Protein AF-A0AA90ZK40-F1 (afdb_monomer_lite)

Organism: NCBI:txid165179

Radius of gyration: 21.11 Å; chains: 1; bounding box: 48×34×66 Å

Structure (mmCIF, N/CA/C/O backbone):
data_AF-A0AA90ZK40-F1
#
_entry.id   AF-A0AA90ZK40-F1
#
loop_
_atom_site.group_PDB
_atom_site.id
_atom_site.type_symbol
_atom_site.label_atom_id
_atom_site.label_alt_id
_atom_site.label_comp_id
_atom_site.label_asym_id
_atom_site.label_entity_id
_atom_site.label_seq_id
_atom_site.pdbx_PDB_ins_code
_atom_site.Cartn_x
_atom_site.Cartn_y
_atom_site.Cartn_z
_atom_site.occupancy
_atom_site.B_iso_or_equiv
_atom_site.auth_seq_id
_atom_site.auth_comp_id
_atom_site.auth_asym_id
_atom_site.auth_atom_id
_atom_site.pdbx_PDB_model_num
ATOM 1 N N . MET A 1 1 ? 10.180 19.917 40.981 1.00 53.25 1 MET A N 1
ATOM 2 C CA . MET A 1 1 ? 10.040 19.907 39.500 1.00 53.25 1 MET A CA 1
ATOM 3 C C . MET A 1 1 ? 9.690 18.549 38.872 1.00 53.25 1 MET A C 1
ATOM 5 O O . MET A 1 1 ? 9.109 18.551 37.795 1.00 53.25 1 MET A O 1
ATOM 9 N N . LEU A 1 2 ? 9.983 17.391 39.487 1.00 58.59 2 LEU A N 1
ATOM 10 C CA . LEU A 1 2 ? 9.781 16.073 38.849 1.00 58.59 2 LEU A CA 1
ATOM 11 C C . LEU A 1 2 ? 8.300 15.638 38.680 1.00 58.59 2 LEU A C 1
ATOM 13 O O . LEU A 1 2 ? 7.998 14.865 37.777 1.00 58.59 2 LEU A O 1
ATOM 17 N N . ARG A 1 3 ? 7.360 16.138 39.505 1.00 61.75 3 ARG A N 1
ATOM 18 C CA . ARG A 1 3 ? 5.922 15.771 39.454 1.00 61.75 3 ARG A CA 1
ATOM 19 C C . ARG A 1 3 ? 5.153 16.365 38.263 1.00 61.75 3 ARG A C 1
ATOM 21 O O . ARG A 1 3 ? 4.364 15.651 37.658 1.00 61.75 3 ARG A O 1
ATOM 28 N N . MET A 1 4 ? 5.408 17.623 37.889 1.00 74.00 4 MET A N 1
ATOM 29 C CA . MET A 1 4 ? 4.723 18.264 36.750 1.00 74.00 4 MET A CA 1
ATOM 30 C C . MET A 1 4 ? 5.081 17.591 35.420 1.00 74.00 4 MET A C 1
ATOM 32 O O . MET A 1 4 ? 4.204 17.371 34.596 1.00 74.00 4 MET A O 1
ATOM 36 N N . LYS A 1 5 ? 6.343 17.168 35.242 1.00 69.00 5 LYS A N 1
ATOM 37 C CA . LYS A 1 5 ? 6.781 16.452 34.033 1.00 69.00 5 LYS A CA 1
ATOM 38 C C . LYS A 1 5 ? 6.060 15.111 33.849 1.00 69.00 5 LYS A C 1
ATOM 40 O O . LYS A 1 5 ? 5.693 14.779 32.732 1.00 69.00 5 LYS A O 1
ATOM 45 N N . LYS A 1 6 ? 5.810 14.370 34.937 1.00 72.62 6 LYS A N 1
ATOM 46 C CA . LYS A 1 6 ? 5.072 13.092 34.898 1.00 72.62 6 LYS A CA 1
ATOM 47 C C . LYS A 1 6 ? 3.591 13.281 34.562 1.00 72.62 6 LYS A C 1
ATOM 49 O O . LYS A 1 6 ? 3.044 12.478 33.820 1.00 72.62 6 LYS A O 1
ATOM 54 N N . LEU A 1 7 ? 2.965 14.346 35.068 1.00 80.50 7 LEU A N 1
ATOM 55 C CA . LEU A 1 7 ? 1.568 14.677 34.757 1.00 80.50 7 LEU A CA 1
ATOM 56 C C . LEU A 1 7 ? 1.389 15.115 33.302 1.00 80.50 7 LEU A C 1
ATOM 58 O O . LEU A 1 7 ? 0.456 14.667 32.649 1.00 80.50 7 LEU A O 1
ATOM 62 N N . VAL A 1 8 ? 2.309 15.929 32.780 1.00 84.38 8 VAL A N 1
ATOM 63 C CA . VAL A 1 8 ? 2.310 16.315 31.360 1.00 84.38 8 VAL A CA 1
ATOM 64 C C . VAL A 1 8 ? 2.501 15.087 30.469 1.00 84.38 8 VAL A C 1
ATOM 66 O O . VAL A 1 8 ? 1.795 14.940 29.479 1.00 84.38 8 VAL A O 1
ATOM 69 N N . LEU A 1 9 ? 3.398 14.171 30.848 1.00 82.88 9 LEU A N 1
ATOM 70 C CA . LEU A 1 9 ? 3.614 12.930 30.104 1.00 82.88 9 LEU A CA 1
ATOM 71 C C . LEU A 1 9 ? 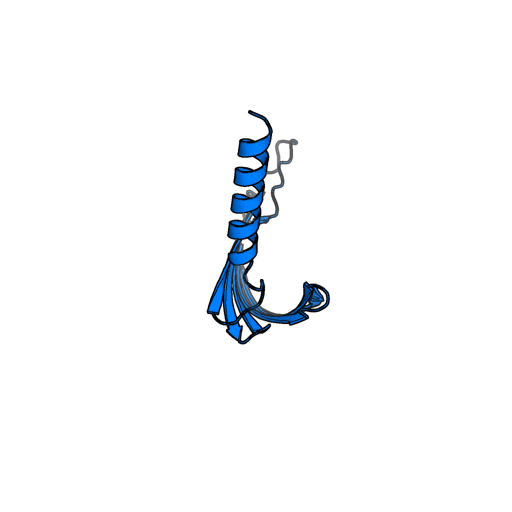2.382 12.011 30.139 1.00 82.88 9 LEU A C 1
ATOM 73 O O . LEU A 1 9 ? 2.026 11.433 29.119 1.00 82.88 9 LEU A O 1
ATOM 77 N N . ALA A 1 10 ? 1.703 11.911 31.285 1.00 83.88 10 ALA A N 1
ATOM 78 C CA . ALA A 1 10 ? 0.473 11.132 31.425 1.00 83.88 10 ALA A CA 1
ATOM 79 C C . ALA A 1 10 ? -0.693 11.733 30.621 1.00 83.88 10 ALA A C 1
ATOM 81 O O . ALA A 1 10 ? -1.426 10.997 29.968 1.00 83.88 10 ALA A O 1
ATOM 82 N N . ALA A 1 11 ? -0.836 13.061 30.618 1.00 82.38 11 ALA A N 1
ATOM 83 C CA . ALA A 1 11 ? -1.836 13.753 29.809 1.00 82.38 11 ALA A CA 1
ATOM 84 C C . ALA A 1 11 ? -1.560 13.590 28.306 1.00 82.38 11 ALA A C 1
ATOM 86 O O . ALA A 1 11 ? -2.479 13.319 27.541 1.00 82.38 11 ALA A O 1
ATOM 87 N N . ALA A 1 12 ? -0.294 13.681 27.888 1.00 80.94 12 ALA A N 1
ATOM 88 C CA . ALA A 1 12 ? 0.104 13.422 26.508 1.00 80.94 12 ALA A CA 1
ATOM 89 C C . ALA A 1 12 ? -0.179 11.968 26.096 1.00 80.94 12 ALA A C 1
ATOM 91 O O . ALA A 1 12 ? -0.737 11.741 25.028 1.00 80.94 12 ALA A O 1
ATOM 92 N N . ALA A 1 13 ? 0.131 10.989 26.953 1.00 79.88 13 ALA A N 1
ATOM 93 C CA . ALA A 1 13 ? -0.174 9.582 26.696 1.00 79.88 13 ALA A CA 1
ATOM 94 C C . ALA A 1 13 ? -1.687 9.330 26.553 1.00 79.88 13 ALA A C 1
ATOM 96 O O . ALA A 1 13 ? -2.100 8.607 25.650 1.00 79.88 13 ALA A O 1
ATOM 97 N N . LEU A 1 14 ? -2.513 9.976 27.384 1.00 75.88 14 LEU A N 1
ATOM 98 C CA . LEU A 1 14 ? -3.976 9.910 27.295 1.00 75.88 14 LEU A CA 1
ATOM 99 C C . LEU A 1 14 ? -4.507 10.501 25.983 1.00 75.88 14 LEU A C 1
ATOM 101 O O . LEU A 1 14 ? -5.342 9.887 25.322 1.00 75.88 14 LEU A O 1
ATOM 105 N N . LEU A 1 15 ? -3.990 11.658 25.568 1.00 74.50 15 LEU A N 1
ATOM 106 C CA . LEU A 1 15 ? -4.367 12.287 24.298 1.00 74.50 15 LEU A CA 1
ATOM 107 C C . LEU A 1 15 ? -3.976 11.424 23.091 1.00 74.50 15 LEU A C 1
ATOM 109 O O . LEU A 1 15 ? -4.747 11.321 22.142 1.00 74.50 15 LEU A O 1
ATOM 113 N N . VAL A 1 16 ? -2.821 10.753 23.149 1.00 73.94 16 VAL A N 1
ATOM 114 C CA . VAL A 1 16 ? -2.393 9.801 22.112 1.00 73.94 16 VAL A CA 1
ATOM 115 C C . VAL A 1 16 ? -3.286 8.557 22.102 1.00 73.94 16 VAL A C 1
ATOM 117 O O . VAL A 1 16 ? -3.677 8.115 21.027 1.00 73.94 16 VAL A O 1
ATOM 120 N N . SER A 1 17 ? -3.678 8.025 23.266 1.00 64.62 17 SER A N 1
ATOM 121 C CA . SER A 1 17 ? -4.575 6.860 23.332 1.00 64.62 17 SER A CA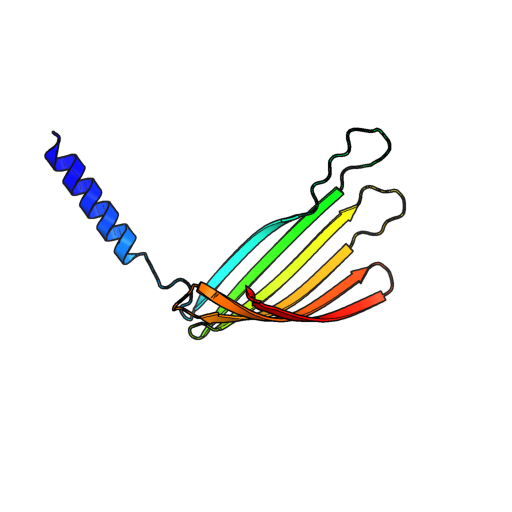 1
ATOM 122 C C . SER A 1 17 ? -5.991 7.146 22.830 1.00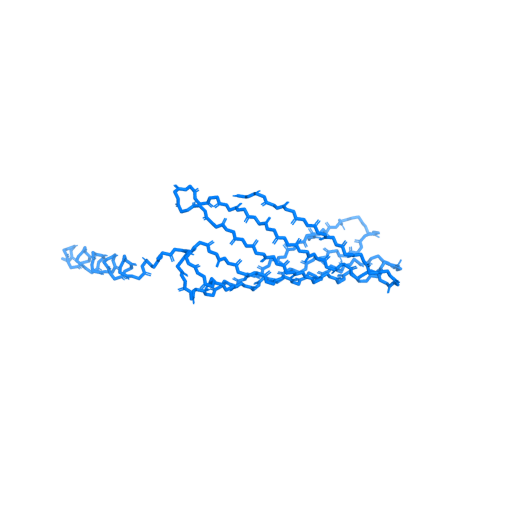 64.62 17 SER A C 1
ATOM 124 O O . SER A 1 17 ? -6.605 6.271 22.239 1.00 64.62 17 SER A O 1
ATOM 126 N N . LEU A 1 18 ? -6.496 8.372 23.005 1.00 61.97 18 LEU A N 1
ATOM 127 C CA . LEU A 1 18 ? -7.799 8.780 22.465 1.00 61.97 18 LEU A CA 1
ATOM 128 C C . LEU A 1 18 ? -7.758 8.985 20.940 1.00 61.97 18 LEU A C 1
ATOM 130 O O . LEU A 1 18 ? -8.791 8.928 20.283 1.00 61.97 18 LEU A O 1
ATOM 134 N N . GLY A 1 19 ? -6.567 9.223 20.380 1.00 55.47 19 GLY A N 1
ATOM 135 C CA . GLY A 1 19 ? -6.322 9.301 18.939 1.00 55.47 19 GLY A CA 1
ATOM 136 C C . GLY A 1 19 ? -5.967 7.961 18.289 1.00 55.47 19 GLY A C 1
ATOM 137 O O . GLY A 1 19 ? -5.872 7.902 17.061 1.00 55.47 19 GLY A O 1
ATOM 138 N N . ALA A 1 20 ? -5.786 6.893 19.076 1.00 54.81 20 ALA A N 1
ATOM 139 C CA . ALA A 1 20 ? -5.580 5.538 18.579 1.00 54.81 20 ALA A CA 1
ATOM 140 C C . ALA A 1 20 ? -6.908 5.006 18.026 1.00 54.81 20 ALA A C 1
ATOM 142 O O . ALA A 1 20 ? -7.664 4.309 18.692 1.00 54.81 20 ALA A O 1
ATOM 143 N N . ASN A 1 21 ? -7.215 5.424 16.805 1.00 55.28 21 ASN A N 1
ATOM 144 C CA . ASN A 1 21 ? -8.335 4.900 16.045 1.00 55.28 21 ASN A CA 1
ATOM 145 C C . ASN A 1 21 ? -8.007 3.466 15.612 1.00 55.28 21 ASN A C 1
ATOM 147 O O . ASN A 1 21 ? -6.831 3.152 15.393 1.00 55.28 21 ASN A O 1
ATOM 151 N N . ALA A 1 22 ? -9.026 2.618 15.455 1.00 57.47 22 ALA A N 1
ATOM 152 C CA . ALA A 1 22 ? -8.828 1.287 14.907 1.00 57.47 22 ALA A CA 1
ATOM 153 C C . ALA A 1 22 ? -8.150 1.399 13.532 1.00 57.47 22 ALA A C 1
ATOM 155 O O . ALA A 1 22 ? -8.471 2.257 12.704 1.00 57.47 22 ALA A O 1
ATOM 156 N N . GLN A 1 23 ? -7.131 0.566 13.330 1.00 53.03 23 GLN A N 1
ATOM 157 C CA . GLN A 1 23 ? -6.281 0.618 12.140 1.00 53.03 23 GLN A CA 1
ATOM 158 C C . GLN A 1 23 ? -7.048 0.183 10.874 1.00 53.03 23 GLN A C 1
ATOM 160 O O . GLN A 1 23 ? -6.583 0.461 9.771 1.00 53.03 23 GLN A O 1
ATOM 165 N N . PHE A 1 24 ? -8.226 -0.438 11.044 1.00 62.12 24 PHE A N 1
ATOM 166 C CA . PHE A 1 24 ? -9.049 -1.058 10.000 1.00 62.12 24 PHE A CA 1
ATOM 167 C C . PHE A 1 24 ? -10.531 -0.641 10.063 1.00 62.12 24 PHE A C 1
ATOM 169 O O . PHE A 1 24 ? -11.416 -1.418 9.730 1.00 62.12 24 PHE A O 1
ATOM 176 N N . GLU A 1 25 ? -10.809 0.585 10.506 1.00 65.69 25 GLU A N 1
ATOM 177 C CA . GLU A 1 25 ? -12.180 1.111 10.597 1.00 65.69 25 GLU A CA 1
ATOM 178 C C . GLU A 1 25 ? -12.666 1.675 9.251 1.00 65.69 25 GLU A C 1
ATOM 180 O O . GLU A 1 25 ? -11.880 2.260 8.490 1.00 65.69 25 GLU A O 1
ATOM 185 N N . SER A 1 26 ? -13.969 1.560 8.979 1.00 70.06 26 SER A N 1
ATOM 186 C CA . SER A 1 26 ? -14.601 2.170 7.806 1.00 70.06 26 SER A CA 1
ATOM 187 C C . SER A 1 26 ? -14.282 3.671 7.694 1.00 70.06 26 SER A C 1
ATOM 189 O O . SER A 1 26 ? -14.319 4.439 8.658 1.00 70.06 26 SER A O 1
ATOM 191 N N . GLY A 1 27 ? -13.938 4.116 6.486 1.00 72.12 27 GLY A N 1
ATOM 192 C CA . GLY A 1 27 ? -13.652 5.512 6.166 1.00 72.12 27 GLY A CA 1
ATOM 193 C C . GLY A 1 27 ? -12.189 5.938 6.308 1.00 72.12 27 GLY A C 1
ATOM 194 O O . GLY A 1 27 ? -11.856 7.084 5.983 1.00 72.12 27 GLY A O 1
ATOM 195 N N . LYS A 1 28 ? -11.289 5.049 6.747 1.00 80.56 28 LYS A N 1
ATOM 196 C CA . LYS A 1 28 ? -9.848 5.334 6.786 1.00 80.56 28 LYS A CA 1
ATOM 197 C C . LYS A 1 28 ? -9.246 5.341 5.380 1.00 80.56 28 LYS A C 1
ATOM 199 O O . LYS A 1 28 ? -9.550 4.503 4.535 1.00 80.56 28 LYS A O 1
ATOM 204 N N . GLN A 1 29 ? -8.355 6.296 5.138 1.00 82.75 29 GLN A N 1
ATOM 205 C CA . GLN A 1 29 ? -7.571 6.374 3.907 1.00 82.75 29 GLN A CA 1
ATOM 206 C C . GLN A 1 29 ? -6.175 5.812 4.173 1.00 82.75 29 GLN A C 1
ATOM 208 O O . GLN A 1 29 ? -5.529 6.179 5.152 1.00 82.75 29 GLN A O 1
ATOM 213 N N . TYR A 1 30 ? -5.709 4.936 3.295 1.00 84.19 30 TYR A N 1
ATOM 214 C CA . TYR A 1 30 ? -4.366 4.381 3.300 1.00 84.19 30 TYR A CA 1
ATOM 215 C C . TYR A 1 30 ? -3.580 4.989 2.143 1.00 84.19 30 TYR A C 1
ATOM 217 O O . TYR A 1 30 ? -4.026 4.969 1.001 1.00 84.19 30 TYR A O 1
ATOM 225 N N . CYS A 1 31 ? -2.392 5.512 2.401 1.00 88.00 31 CYS A N 1
ATOM 226 C CA . CYS A 1 31 ? -1.466 5.889 1.344 1.00 88.00 31 CYS A CA 1
ATOM 227 C C . CYS A 1 31 ? -0.066 5.411 1.711 1.00 88.00 31 CYS A C 1
ATOM 229 O O . CYS A 1 31 ? 0.356 5.468 2.864 1.00 88.00 31 CYS A O 1
ATOM 231 N N . GLY A 1 32 ? 0.646 4.891 0.721 1.00 86.88 32 GLY A N 1
ATOM 232 C CA . GLY A 1 32 ? 1.989 4.370 0.880 1.00 86.88 32 GLY A CA 1
ATOM 233 C C . GLY A 1 32 ? 2.787 4.630 -0.380 1.00 86.88 32 GLY A C 1
ATOM 234 O O . GLY A 1 32 ? 2.292 4.451 -1.487 1.00 86.88 32 GLY A O 1
ATOM 235 N N . ALA A 1 33 ? 4.031 5.047 -0.212 1.00 85.38 33 ALA A N 1
ATOM 236 C CA . ALA A 1 33 ? 5.005 5.068 -1.286 1.00 85.38 33 ALA A CA 1
ATOM 237 C C . ALA A 1 33 ? 6.189 4.210 -0.847 1.00 85.38 33 ALA A C 1
ATOM 239 O O . ALA A 1 33 ? 6.667 4.327 0.281 1.00 85.38 33 ALA A O 1
ATOM 240 N N . SER A 1 34 ? 6.641 3.330 -1.723 1.00 80.69 34 SER A N 1
ATOM 241 C CA . SER A 1 34 ? 7.786 2.459 -1.518 1.00 80.69 34 SER A CA 1
ATOM 242 C C . SER A 1 34 ? 8.724 2.582 -2.707 1.00 80.69 34 SER A C 1
ATOM 244 O O . SER A 1 34 ? 8.305 2.726 -3.852 1.00 80.69 34 SER A O 1
ATOM 246 N N . LEU A 1 35 ? 10.020 2.530 -2.427 1.00 79.81 35 LEU A N 1
ATOM 247 C CA . LEU A 1 35 ? 11.044 2.382 -3.450 1.00 79.81 35 LEU A CA 1
ATOM 248 C C . LEU A 1 35 ? 11.452 0.910 -3.475 1.00 79.81 35 LEU A C 1
ATOM 250 O O . LEU A 1 35 ? 11.717 0.317 -2.429 1.00 79.81 35 LEU A O 1
ATOM 254 N N . THR A 1 36 ? 11.465 0.312 -4.657 1.00 72.00 36 THR A N 1
ATOM 255 C CA . THR A 1 36 ? 11.826 -1.087 -4.889 1.00 72.00 36 THR A CA 1
ATOM 256 C C . THR A 1 36 ? 13.023 -1.156 -5.830 1.00 72.00 36 THR A C 1
ATOM 258 O O . THR A 1 36 ? 13.375 -0.176 -6.476 1.00 72.00 36 THR A O 1
ATOM 261 N N . GLY A 1 37 ? 13.707 -2.300 -5.887 1.00 64.75 37 GLY A N 1
ATOM 262 C CA . GLY A 1 37 ? 14.684 -2.560 -6.950 1.00 64.75 37 GLY A CA 1
ATOM 263 C C . GLY A 1 37 ? 15.902 -1.632 -7.003 1.00 64.75 37 GLY A C 1
ATOM 264 O O . GLY A 1 37 ? 16.552 -1.606 -8.040 1.00 64.75 37 GLY A O 1
ATOM 265 N N . LEU A 1 38 ? 16.222 -0.904 -5.923 1.00 69.19 38 LEU A N 1
ATOM 266 C CA . LEU A 1 38 ? 17.428 -0.076 -5.828 1.00 69.19 38 LEU A CA 1
ATOM 267 C C . LEU A 1 38 ? 18.670 -0.966 -5.941 1.00 69.19 38 LEU A C 1
ATOM 269 O O . LEU A 1 38 ? 19.101 -1.568 -4.957 1.00 69.19 38 LEU A O 1
ATOM 273 N N . ASN A 1 39 ? 19.231 -1.056 -7.143 1.00 66.38 39 ASN A N 1
ATOM 274 C CA . ASN A 1 39 ? 20.437 -1.826 -7.411 1.00 66.38 39 ASN A CA 1
ATOM 275 C C . ASN A 1 39 ? 21.511 -0.905 -7.998 1.00 66.38 39 ASN A C 1
ATOM 277 O O . ASN A 1 39 ? 21.391 -0.425 -9.125 1.00 66.38 39 ASN A O 1
ATOM 281 N N . LEU A 1 40 ? 22.556 -0.658 -7.207 1.00 60.44 40 LEU A N 1
ATOM 282 C CA . LEU A 1 40 ? 23.743 0.110 -7.578 1.00 60.44 40 LEU A CA 1
ATOM 283 C C . LEU A 1 40 ? 24.903 -0.875 -7.735 1.00 60.44 40 LEU A C 1
ATOM 285 O O . LEU A 1 40 ? 25.498 -1.313 -6.751 1.00 60.44 40 LEU A O 1
ATOM 289 N N . SER A 1 41 ? 25.201 -1.253 -8.974 1.00 58.69 41 SER A N 1
ATOM 290 C CA . SER A 1 41 ? 26.317 -2.145 -9.285 1.00 58.69 41 SER A CA 1
ATOM 291 C C . SER A 1 41 ? 27.593 -1.318 -9.467 1.00 58.69 41 SER A C 1
ATOM 293 O O . SER A 1 41 ? 27.657 -0.445 -10.324 1.00 58.69 41 SER A O 1
ATOM 295 N N . TYR A 1 42 ? 28.620 -1.567 -8.649 1.00 48.28 42 TYR A N 1
ATOM 296 C CA . TYR A 1 42 ? 29.894 -0.822 -8.661 1.00 48.28 42 TYR A CA 1
ATOM 297 C C . TYR A 1 42 ? 30.884 -1.315 -9.737 1.00 48.28 42 TYR A C 1
ATOM 299 O O . TYR A 1 42 ? 32.060 -0.961 -9.730 1.00 48.28 42 TYR A O 1
ATOM 307 N N . ASN A 1 43 ? 30.436 -2.164 -10.661 1.00 54.25 43 ASN A N 1
ATOM 308 C CA . ASN A 1 43 ? 31.232 -2.601 -11.801 1.00 54.25 43 ASN A CA 1
ATOM 309 C C . ASN A 1 43 ? 30.696 -1.848 -13.022 1.00 54.25 43 ASN A C 1
ATOM 311 O O . ASN A 1 43 ? 29.508 -1.967 -13.302 1.00 54.25 43 ASN A O 1
ATOM 315 N N . GLY A 1 44 ? 31.524 -1.031 -13.684 1.00 50.91 44 GLY A N 1
ATOM 316 C CA . GLY A 1 44 ? 31.146 0.006 -14.667 1.00 50.91 44 GLY A CA 1
ATOM 317 C C . GLY A 1 44 ? 30.480 -0.467 -15.972 1.00 50.91 44 GLY A C 1
ATOM 318 O O . GLY A 1 44 ? 30.902 -0.081 -17.056 1.00 50.91 44 GLY A O 1
ATOM 319 N N . SER A 1 45 ? 29.462 -1.321 -15.889 1.00 54.66 45 SER A N 1
ATOM 320 C CA . SER A 1 45 ? 28.656 -1.857 -16.993 1.00 54.66 45 SER A CA 1
ATOM 321 C C . SER A 1 45 ? 27.171 -2.036 -16.635 1.00 54.66 45 SER A C 1
ATOM 323 O O . SER A 1 45 ? 26.432 -2.607 -17.430 1.00 54.66 45 SER A O 1
ATOM 325 N N . GLN A 1 46 ? 26.716 -1.599 -15.454 1.00 54.16 46 GLN A N 1
ATOM 326 C CA . GLN A 1 46 ? 25.299 -1.636 -15.075 1.00 54.16 46 GLN A CA 1
ATOM 327 C C . GLN A 1 46 ? 24.855 -0.285 -14.521 1.00 54.16 46 GLN A C 1
ATOM 329 O O . GLN A 1 46 ? 25.274 0.123 -13.439 1.00 54.16 46 GLN A O 1
ATOM 334 N N . ASP A 1 47 ? 23.990 0.382 -15.275 1.00 60.69 47 ASP A N 1
ATOM 335 C CA . ASP A 1 47 ? 23.336 1.623 -14.888 1.00 60.69 47 ASP A CA 1
ATOM 336 C C . ASP A 1 47 ? 22.336 1.422 -13.736 1.00 60.69 47 ASP A C 1
ATOM 338 O O . ASP A 1 47 ? 21.855 0.317 -13.462 1.00 60.69 47 ASP A O 1
ATOM 342 N N . LEU A 1 48 ? 22.036 2.519 -13.038 1.00 65.38 48 LEU A N 1
ATOM 343 C CA . LEU A 1 48 ? 21.173 2.566 -11.858 1.00 65.38 48 LEU A CA 1
ATOM 344 C C . LEU A 1 48 ? 19.771 2.015 -12.185 1.00 65.38 48 LEU A C 1
ATOM 346 O O . LEU A 1 48 ? 19.070 2.555 -13.039 1.00 65.38 48 LEU A O 1
ATOM 350 N N . ASN A 1 49 ? 19.346 0.960 -11.481 1.00 70.50 49 ASN A N 1
ATOM 351 C CA . ASN A 1 49 ? 17.969 0.455 -11.529 1.00 70.50 49 ASN A CA 1
ATOM 352 C C . ASN A 1 49 ? 17.223 0.915 -10.274 1.00 70.50 49 ASN A C 1
ATOM 354 O O . ASN A 1 49 ? 17.731 0.765 -9.158 1.00 70.50 49 ASN A O 1
ATOM 358 N N . PHE A 1 50 ? 16.043 1.497 -10.463 1.00 77.06 50 PHE A N 1
ATOM 359 C CA . PHE A 1 50 ? 15.154 1.856 -9.369 1.00 77.06 50 PHE A CA 1
ATOM 360 C C . PHE A 1 50 ? 13.692 1.652 -9.760 1.00 77.06 50 PHE A C 1
ATOM 362 O O . PHE A 1 50 ? 13.264 1.951 -10.872 1.00 77.06 50 PHE A O 1
ATOM 369 N N . GLY A 1 51 ? 12.909 1.175 -8.802 1.00 80.06 51 GLY A N 1
ATOM 370 C CA . GLY A 1 51 ? 11.463 1.081 -8.867 1.00 80.06 51 GLY A CA 1
ATOM 371 C C . GLY A 1 51 ? 10.812 2.016 -7.859 1.00 80.06 51 GLY A C 1
ATOM 372 O O . GLY A 1 51 ? 11.283 2.187 -6.737 1.00 80.06 51 GLY A O 1
ATOM 373 N N . VAL A 1 52 ? 9.712 2.632 -8.262 1.00 82.69 52 VAL A N 1
ATOM 374 C CA . VAL A 1 52 ? 8.837 3.440 -7.422 1.00 82.69 52 VAL A CA 1
ATOM 375 C C . VAL A 1 52 ? 7.468 2.784 -7.432 1.00 82.69 52 VAL A C 1
ATOM 377 O O . VAL A 1 52 ? 6.885 2.552 -8.486 1.00 82.69 52 VAL A O 1
ATOM 380 N N . GLN A 1 53 ? 6.940 2.493 -6.255 1.00 85.31 53 GLN A N 1
ATOM 381 C CA . GLN A 1 53 ? 5.606 1.954 -6.053 1.00 85.31 53 GLN A CA 1
ATOM 382 C C . GLN A 1 53 ? 4.814 2.943 -5.201 1.00 85.31 53 GLN A C 1
ATOM 384 O O . GLN A 1 53 ? 5.239 3.346 -4.124 1.00 85.31 53 GLN A O 1
ATOM 389 N N . ALA A 1 54 ? 3.638 3.321 -5.675 1.00 88.75 54 ALA A N 1
ATOM 390 C CA . ALA A 1 54 ? 2.658 4.089 -4.931 1.00 88.75 54 ALA A CA 1
ATOM 391 C C . ALA A 1 54 ? 1.419 3.220 -4.709 1.00 88.75 54 ALA A C 1
ATOM 393 O O . ALA A 1 54 ? 0.944 2.541 -5.615 1.00 88.75 54 ALA A O 1
ATOM 394 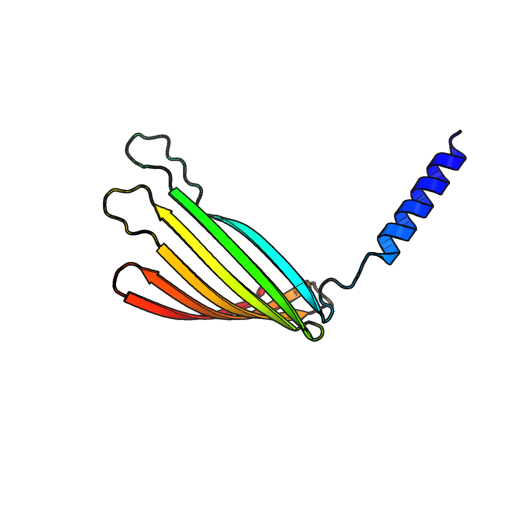N N . LYS A 1 55 ? 0.891 3.236 -3.492 1.00 89.81 55 LYS A N 1
ATOM 395 C CA . LYS A 1 55 ? -0.307 2.520 -3.060 1.00 89.81 55 LYS A CA 1
ATOM 396 C C . LYS A 1 55 ? -1.253 3.527 -2.429 1.00 89.81 55 LYS A C 1
ATOM 398 O O . LYS A 1 55 ? -0.842 4.315 -1.583 1.00 89.81 55 LYS A O 1
ATOM 403 N N . ALA A 1 56 ? -2.513 3.493 -2.821 1.00 90.62 56 ALA A N 1
ATOM 404 C CA . ALA A 1 56 ? -3.567 4.304 -2.237 1.00 90.62 56 ALA A CA 1
ATOM 405 C C . ALA A 1 56 ? -4.784 3.411 -2.016 1.00 90.62 56 ALA A C 1
ATOM 407 O O . ALA A 1 56 ? -5.251 2.765 -2.948 1.00 90.62 56 ALA A O 1
ATOM 408 N N . GLY A 1 57 ? -5.282 3.351 -0.791 1.00 87.75 57 GLY A N 1
ATOM 409 C CA . GLY A 1 57 ? -6.433 2.552 -0.424 1.00 87.75 57 GLY A CA 1
ATOM 410 C C . GLY A 1 57 ? -7.433 3.304 0.437 1.00 87.75 57 GLY A C 1
ATOM 411 O O . GLY A 1 57 ? -7.144 4.356 1.001 1.00 87.75 57 GLY A O 1
ATOM 412 N N . TYR A 1 58 ? -8.636 2.760 0.506 1.00 87.38 58 TYR A N 1
ATOM 413 C CA . TYR A 1 58 ? -9.756 3.285 1.261 1.00 87.38 58 TYR A CA 1
ATOM 414 C C . TYR A 1 58 ? -10.495 2.127 1.919 1.00 87.38 58 TYR A C 1
ATOM 416 O O . TYR A 1 58 ? -10.849 1.160 1.240 1.00 87.38 58 TYR A O 1
ATOM 424 N N . PHE A 1 59 ? -10.722 2.226 3.224 1.00 86.44 59 PHE A N 1
ATOM 425 C CA . PHE A 1 59 ? -11.548 1.284 3.968 1.00 86.44 59 PHE A CA 1
ATOM 426 C C . PHE A 1 59 ? -13.016 1.612 3.707 1.00 86.44 59 PHE A C 1
ATOM 428 O O . PHE A 1 59 ? -13.510 2.653 4.134 1.00 86.44 59 PHE A O 1
ATOM 435 N N . VAL A 1 60 ? -13.690 0.763 2.933 1.00 83.88 60 VAL A N 1
ATOM 436 C CA . VAL A 1 60 ? -15.103 0.948 2.564 1.00 83.88 60 VAL A CA 1
ATOM 437 C C . VAL A 1 60 ? -15.997 0.520 3.723 1.00 83.88 60 VAL A C 1
ATOM 439 O O . VAL A 1 60 ? -16.955 1.206 4.063 1.00 83.88 60 VAL A O 1
ATOM 442 N N . GLU A 1 61 ? -15.634 -0.578 4.369 1.00 82.31 61 GLU A N 1
ATOM 443 C CA . GLU A 1 61 ? -16.310 -1.146 5.529 1.00 82.31 61 GLU A CA 1
ATOM 444 C C . GLU A 1 61 ? -15.240 -1.557 6.543 1.00 82.31 61 GLU A C 1
ATOM 446 O O . GLU A 1 61 ? -14.045 -1.521 6.224 1.00 82.31 61 GLU A O 1
ATOM 451 N N . ASP A 1 62 ? -15.654 -1.924 7.751 1.00 80.56 62 ASP A N 1
ATOM 452 C CA . ASP A 1 62 ? -14.733 -2.471 8.744 1.00 80.56 62 ASP A CA 1
ATOM 453 C C . ASP A 1 62 ? -14.035 -3.701 8.145 1.00 80.56 62 ASP A C 1
ATOM 455 O O . ASP A 1 62 ? -14.657 -4.503 7.442 1.00 80.56 62 ASP A O 1
ATOM 459 N N . ASP A 1 63 ? -12.715 -3.778 8.319 1.00 82.94 63 ASP A N 1
ATOM 460 C CA . ASP A 1 63 ? -11.816 -4.774 7.721 1.00 82.94 63 ASP A CA 1
ATOM 461 C C . ASP A 1 63 ? -11.695 -4.789 6.188 1.00 82.94 63 ASP A C 1
ATOM 463 O O . ASP A 1 63 ? -10.735 -5.356 5.662 1.00 82.94 63 ASP A O 1
ATOM 467 N N . TRP A 1 64 ? -12.600 -4.158 5.440 1.00 84.94 64 TRP A N 1
ATOM 468 C CA . TRP A 1 64 ? -12.591 -4.165 3.976 1.00 84.94 64 TRP A CA 1
ATOM 469 C C . TRP A 1 64 ? -11.936 -2.916 3.395 1.00 84.94 64 TRP A C 1
ATOM 471 O O . TRP A 1 64 ? -12.511 -1.827 3.374 1.00 84.94 64 TRP A O 1
ATOM 481 N N . MET A 1 65 ? -10.758 -3.094 2.800 1.00 86.69 65 MET A N 1
ATOM 482 C CA . MET A 1 65 ? -10.026 -2.050 2.090 1.00 86.69 65 MET A CA 1
ATOM 483 C C . MET A 1 65 ? -10.016 -2.284 0.581 1.00 86.69 65 MET A C 1
ATOM 485 O O . MET A 1 65 ? -9.626 -3.346 0.109 1.00 86.69 65 MET A O 1
ATOM 489 N N . LEU A 1 66 ? -10.340 -1.258 -0.200 1.00 90.12 66 LEU A N 1
ATOM 490 C CA . LEU A 1 66 ? -9.998 -1.197 -1.620 1.00 90.12 66 LEU A CA 1
ATOM 491 C C . LEU A 1 66 ? -8.674 -0.462 -1.785 1.00 90.12 66 LEU A C 1
ATOM 493 O O . LEU A 1 66 ? -8.517 0.630 -1.260 1.00 90.12 66 LEU A O 1
ATOM 497 N N . LEU A 1 67 ? -7.731 -1.034 -2.522 1.00 90.31 67 LEU A N 1
ATOM 498 C CA . LEU A 1 67 ? -6.375 -0.535 -2.713 1.00 90.31 67 LEU A CA 1
ATOM 499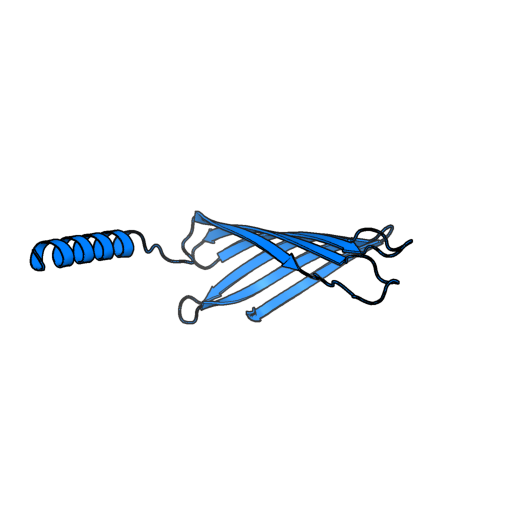 C C . LEU A 1 67 ? -6.032 -0.475 -4.201 1.00 90.31 67 LEU A C 1
ATOM 501 O O . LEU A 1 67 ? -5.936 -1.492 -4.880 1.00 90.31 67 LEU A O 1
ATOM 505 N N . GLY A 1 68 ? -5.806 0.728 -4.707 1.00 90.75 68 GLY A N 1
ATOM 506 C CA . GLY A 1 68 ? -5.115 0.960 -5.966 1.00 90.75 68 GLY A CA 1
ATOM 507 C C . GLY A 1 68 ? -3.606 0.989 -5.744 1.00 90.75 68 GLY A C 1
ATOM 508 O O . GLY A 1 68 ? -3.119 1.515 -4.742 1.00 90.75 68 GLY A O 1
ATOM 509 N N . HIS A 1 69 ? -2.842 0.438 -6.676 1.00 88.19 69 HIS A N 1
ATOM 510 C CA . HIS A 1 69 ? -1.393 0.568 -6.687 1.00 88.19 69 HIS A CA 1
ATOM 511 C C . HIS A 1 69 ? -0.886 0.854 -8.094 1.00 88.19 69 HIS A C 1
ATOM 513 O O . HIS A 1 69 ? -1.409 0.338 -9.077 1.00 88.19 69 HIS A O 1
ATOM 519 N N . ALA A 1 70 ? 0.131 1.697 -8.176 1.00 85.25 70 ALA A N 1
ATOM 520 C CA . ALA A 1 70 ? 0.854 2.013 -9.390 1.00 85.25 70 ALA A CA 1
ATOM 521 C C . ALA A 1 70 ? 2.341 1.786 -9.131 1.00 85.25 70 ALA A C 1
ATOM 523 O O . ALA A 1 70 ? 2.876 2.173 -8.094 1.00 85.25 70 ALA A O 1
ATOM 524 N N . GLU A 1 71 ? 3.003 1.137 -10.068 1.00 82.12 71 GLU A N 1
ATOM 525 C CA . GLU A 1 71 ? 4.400 0.752 -10.003 1.00 82.12 71 GLU A CA 1
ATOM 526 C C . GLU A 1 71 ? 5.085 1.214 -11.279 1.00 82.12 71 GLU A C 1
ATOM 528 O O . GLU A 1 71 ? 4.606 0.982 -12.387 1.00 82.12 71 GLU A O 1
ATOM 533 N N . TYR A 1 72 ? 6.223 1.863 -11.108 1.00 78.06 72 TYR A N 1
ATOM 534 C CA . TYR A 1 72 ? 7.088 2.309 -12.177 1.00 78.06 72 TYR A CA 1
ATOM 535 C C . TYR A 1 72 ? 8.484 1.771 -11.906 1.00 78.06 72 TYR A C 1
ATOM 537 O O . TYR A 1 72 ? 9.041 2.048 -10.851 1.00 78.06 72 TYR A O 1
ATOM 545 N N . THR A 1 73 ? 9.052 0.993 -12.822 1.00 73.69 73 THR A N 1
ATOM 546 C CA . THR A 1 73 ? 10.427 0.495 -12.689 1.00 73.69 73 THR A CA 1
ATOM 547 C C . THR A 1 73 ? 11.266 0.983 -13.852 1.00 73.69 73 THR A C 1
ATOM 549 O O . THR A 1 73 ? 10.978 0.668 -15.007 1.00 73.69 73 THR A O 1
ATOM 552 N N . HIS A 1 74 ? 12.311 1.737 -13.522 1.00 68.00 74 HIS A N 1
ATOM 553 C CA . HIS A 1 74 ? 13.297 2.239 -14.458 1.00 68.00 74 HIS A CA 1
ATOM 554 C C . HIS A 1 74 ? 14.540 1.353 -14.419 1.00 68.00 74 HIS A C 1
ATOM 556 O O . HIS A 1 74 ? 15.204 1.236 -13.388 1.00 68.00 74 HIS A O 1
ATOM 562 N N . SER A 1 75 ? 14.860 0.734 -15.552 1.00 61.84 75 SER A N 1
ATOM 563 C CA . SER A 1 75 ? 16.074 -0.056 -15.726 1.00 61.84 75 SER A CA 1
ATOM 564 C C . SER A 1 75 ? 17.032 0.731 -16.611 1.00 61.84 75 SER A C 1
ATOM 566 O O . SER A 1 75 ? 16.705 1.001 -17.760 1.00 61.84 75 SER A O 1
ATOM 568 N N . GLY A 1 76 ? 18.207 1.101 -16.100 1.00 51.31 76 GLY A N 1
ATOM 569 C CA . GLY A 1 76 ? 19.168 1.919 -16.847 1.00 51.31 76 GLY A CA 1
ATOM 570 C C . GLY A 1 76 ? 19.856 1.226 -18.037 1.00 51.31 76 GLY A C 1
ATOM 571 O O . GLY A 1 76 ? 20.776 1.792 -18.606 1.00 51.31 76 GLY A O 1
ATOM 572 N N . GLN A 1 77 ? 19.458 0.011 -18.422 1.00 45.69 77 GLN A N 1
ATOM 573 C CA . GLN A 1 77 ? 20.094 -0.741 -19.507 1.00 45.69 77 GLN A CA 1
ATOM 574 C C . GLN A 1 77 ? 19.596 -0.261 -20.885 1.00 45.69 77 GLN A C 1
ATOM 576 O O . GLN A 1 77 ? 18.391 -0.298 -21.148 1.00 45.69 77 GLN A O 1
ATOM 581 N N . ASP A 1 78 ? 20.513 0.124 -21.784 1.00 37.94 78 ASP A N 1
ATOM 582 C CA . ASP A 1 78 ? 20.212 0.474 -23.184 1.00 37.94 78 ASP A CA 1
ATOM 583 C C . ASP A 1 78 ? 19.323 -0.604 -23.844 1.00 37.94 78 ASP A C 1
ATOM 585 O O . ASP A 1 78 ? 19.748 -1.737 -24.080 1.00 37.94 78 ASP A O 1
ATOM 589 N N . GLY A 1 79 ? 18.061 -0.258 -24.130 1.00 47.19 79 GLY A N 1
ATOM 590 C CA . GLY A 1 79 ? 17.092 -1.127 -24.814 1.00 47.19 79 GLY A CA 1
ATOM 591 C C . GLY A 1 79 ? 16.029 -1.806 -23.938 1.00 47.19 79 GLY A C 1
ATOM 592 O O . GLY A 1 79 ? 15.141 -2.463 -24.489 1.00 47.19 79 GLY A O 1
ATOM 593 N N . VAL A 1 80 ? 16.047 -1.635 -22.611 1.00 48.94 80 VAL A N 1
ATOM 594 C CA . VAL A 1 80 ? 14.996 -2.157 -21.717 1.00 48.94 80 VAL A CA 1
ATOM 595 C C . VAL A 1 80 ? 13.946 -1.070 -21.471 1.00 48.94 80 VAL A C 1
ATOM 597 O O . VAL A 1 80 ? 14.212 -0.059 -20.834 1.00 48.94 80 VAL A O 1
ATOM 600 N N . LYS A 1 81 ? 12.742 -1.265 -22.021 1.00 52.62 81 LYS A N 1
ATOM 601 C CA . LYS A 1 81 ? 11.617 -0.322 -21.903 1.00 52.62 81 LYS A CA 1
ATOM 602 C C . LYS A 1 81 ? 11.164 -0.181 -20.447 1.00 52.62 81 LYS A C 1
ATOM 604 O O . LYS A 1 81 ? 11.065 -1.185 -19.745 1.00 52.62 81 LYS A O 1
ATOM 609 N N . ASP A 1 82 ? 10.836 1.047 -20.043 1.00 58.72 82 ASP A N 1
ATOM 610 C CA . ASP A 1 82 ? 10.258 1.352 -18.732 1.00 58.72 82 ASP A CA 1
ATOM 611 C C . ASP A 1 82 ? 9.017 0.487 -18.469 1.00 58.72 82 ASP A C 1
ATOM 613 O O . ASP A 1 82 ? 8.121 0.377 -19.314 1.00 58.72 82 ASP A O 1
ATOM 617 N N . TYR A 1 83 ? 8.969 -0.143 -17.294 1.00 65.81 83 TYR A N 1
ATOM 618 C CA . TYR A 1 83 ? 7.843 -0.980 -16.892 1.00 65.81 83 TYR A CA 1
ATOM 619 C C . TYR A 1 83 ? 6.864 -0.141 -16.086 1.00 65.81 83 TYR A C 1
ATOM 621 O O . TYR A 1 83 ? 7.208 0.370 -15.017 1.00 65.81 83 TYR A O 1
ATOM 629 N N . PHE A 1 84 ? 5.633 -0.040 -16.582 1.00 73.62 84 PHE A N 1
ATOM 630 C CA . PHE A 1 84 ? 4.531 0.571 -15.856 1.00 73.62 84 PHE A CA 1
ATOM 631 C C . PHE A 1 84 ? 3.509 -0.503 -15.501 1.00 73.62 84 PHE A C 1
ATOM 633 O O . PHE A 1 84 ? 3.033 -1.232 -16.368 1.00 73.62 84 PHE A O 1
ATOM 640 N N . SER A 1 85 ? 3.158 -0.612 -14.228 1.00 77.19 85 SER A N 1
ATOM 641 C CA . SER A 1 85 ? 2.119 -1.517 -13.753 1.00 77.19 85 SER A CA 1
ATOM 642 C C . SER A 1 85 ? 1.110 -0.729 -12.937 1.00 77.19 85 SER A C 1
ATOM 644 O O . SER A 1 85 ? 1.477 0.076 -12.088 1.00 77.19 85 SER A O 1
ATOM 646 N N . ALA A 1 86 ? -0.170 -0.954 -13.189 1.00 83.69 86 ALA A N 1
ATOM 647 C CA . ALA A 1 86 ? -1.251 -0.377 -12.408 1.00 83.69 86 ALA A CA 1
ATOM 648 C C . ALA A 1 86 ? -2.237 -1.481 -12.047 1.00 83.69 86 ALA A C 1
ATOM 650 O O . ALA A 1 86 ? -2.627 -2.283 -12.893 1.00 83.69 86 ALA A O 1
ATOM 651 N N . GLY A 1 87 ? -2.644 -1.537 -10.787 1.00 85.81 87 GLY A N 1
ATOM 652 C CA . GLY A 1 87 ? -3.515 -2.583 -10.286 1.00 85.81 87 GLY A CA 1
ATOM 653 C C . GLY A 1 87 ? -4.476 -2.093 -9.227 1.00 85.81 87 GLY A C 1
ATOM 654 O O . GLY A 1 87 ? -4.291 -1.051 -8.599 1.00 85.81 87 GLY A O 1
ATOM 655 N N . VAL A 1 88 ? -5.522 -2.883 -9.036 1.00 89.25 88 VAL A N 1
ATOM 656 C CA . VAL A 1 88 ? -6.521 -2.701 -7.989 1.00 89.25 88 VAL A CA 1
ATOM 657 C C . VAL A 1 88 ? -6.650 -3.995 -7.206 1.00 89.25 88 VAL A C 1
ATOM 659 O O . VAL A 1 88 ? -6.540 -5.090 -7.757 1.00 89.25 88 VAL A O 1
ATOM 662 N N . GLN A 1 89 ? -6.856 -3.879 -5.905 1.00 88.00 89 GLN A N 1
ATOM 663 C CA . GLN A 1 89 ? -6.893 -5.003 -4.990 1.00 88.00 89 GLN A CA 1
ATOM 664 C C . GLN A 1 89 ? -7.841 -4.700 -3.838 1.00 88.00 89 GLN A C 1
ATOM 666 O O . GLN A 1 89 ? -7.768 -3.637 -3.241 1.00 88.00 89 GLN A O 1
ATOM 671 N N . ALA A 1 90 ? -8.725 -5.629 -3.515 1.00 89.12 90 ALA A N 1
ATOM 672 C CA . ALA A 1 90 ? -9.476 -5.629 -2.273 1.00 89.12 90 ALA A CA 1
ATOM 673 C C . ALA A 1 90 ? -8.678 -6.397 -1.214 1.00 89.12 90 ALA A C 1
ATOM 675 O O . ALA A 1 90 ? -8.127 -7.452 -1.515 1.00 89.12 90 ALA A O 1
ATOM 676 N N . ARG A 1 91 ? -8.606 -5.887 0.011 1.00 88.62 91 ARG A N 1
ATOM 677 C CA . ARG A 1 91 ? -7.979 -6.538 1.161 1.00 88.62 91 ARG A CA 1
ATOM 678 C C . ARG A 1 91 ? -8.985 -6.637 2.291 1.00 88.62 91 ARG A C 1
ATOM 680 O O . ARG A 1 91 ? -9.607 -5.639 2.632 1.00 88.62 91 ARG A O 1
ATOM 687 N N . TYR A 1 92 ? -9.108 -7.827 2.853 1.00 87.12 92 TYR A N 1
ATOM 688 C CA . TYR A 1 92 ? -9.895 -8.112 4.038 1.00 87.12 92 TYR A CA 1
ATOM 689 C C . TYR A 1 92 ? -8.950 -8.353 5.214 1.00 87.12 92 TYR A C 1
ATOM 691 O O . TYR A 1 92 ? -8.144 -9.283 5.166 1.00 87.12 92 TYR A O 1
ATOM 699 N N . TYR A 1 93 ? -9.009 -7.505 6.233 1.00 82.88 93 TYR A N 1
ATOM 700 C CA . TYR A 1 93 ? -8.181 -7.600 7.430 1.00 82.88 93 TYR A CA 1
ATOM 701 C C . TYR A 1 93 ? -8.831 -8.507 8.481 1.00 82.88 93 TYR A C 1
ATOM 703 O O . TYR A 1 93 ? -10.044 -8.621 8.583 1.00 82.88 93 TYR A O 1
ATOM 711 N N . ILE A 1 94 ? -8.001 -9.215 9.241 1.00 81.12 94 ILE A N 1
ATOM 712 C CA . ILE A 1 94 ? -8.419 -10.034 10.376 1.00 81.12 94 ILE A CA 1
ATOM 713 C C . ILE A 1 94 ? -7.911 -9.322 11.630 1.00 81.12 94 ILE A C 1
ATOM 715 O O . ILE A 1 94 ? -6.748 -9.491 12.019 1.00 81.12 94 ILE A O 1
ATOM 719 N N . GLU A 1 95 ? -8.779 -8.534 12.270 1.00 70.06 95 GLU A N 1
ATOM 720 C CA . GLU A 1 95 ? -8.442 -7.661 13.410 1.00 70.06 95 GLU A CA 1
ATOM 721 C C . GLU A 1 95 ? -7.673 -8.372 14.532 1.00 70.06 95 GLU A C 1
ATOM 723 O O . GLU A 1 95 ? -6.794 -7.787 15.163 1.00 70.06 95 GLU A O 1
ATOM 728 N N . GLN A 1 96 ? -7.966 -9.656 14.765 1.00 69.00 96 GLN A N 1
ATOM 729 C CA . GLN A 1 96 ? -7.372 -10.434 15.854 1.00 69.00 96 GLN A CA 1
ATOM 730 C C . GLN A 1 96 ? -5.858 -10.626 15.740 1.00 69.00 96 GLN A C 1
ATOM 732 O O . GLN A 1 96 ? -5.193 -10.736 16.767 1.00 69.00 96 GLN A O 1
ATOM 737 N N . ASN A 1 97 ? -5.316 -10.699 14.522 1.00 70.50 97 ASN A N 1
ATOM 738 C CA . ASN A 1 97 ? -3.903 -11.033 14.308 1.00 70.50 97 ASN A CA 1
ATOM 739 C C . ASN A 1 97 ? -3.173 -10.033 13.401 1.00 70.50 97 ASN A C 1
ATOM 741 O O . ASN A 1 97 ? -1.966 -10.162 13.215 1.00 70.50 97 ASN A O 1
ATOM 745 N N . GLY A 1 98 ? -3.884 -9.059 12.824 1.00 69.00 98 GLY A N 1
ATOM 746 C CA . GLY A 1 98 ? -3.318 -8.111 11.861 1.00 69.00 98 GLY A CA 1
ATOM 747 C C . GLY A 1 98 ? -2.972 -8.732 10.504 1.00 69.00 98 GLY A C 1
ATOM 748 O O . GLY A 1 98 ? -2.331 -8.067 9.692 1.00 69.00 98 GLY A O 1
ATOM 749 N N . LEU A 1 99 ? -3.393 -9.979 10.262 1.00 82.06 99 LEU A N 1
ATOM 750 C CA . LEU A 1 99 ? -3.309 -10.615 8.949 1.00 82.06 99 LEU A CA 1
ATOM 751 C C . LEU A 1 99 ? -4.320 -9.998 7.987 1.00 82.06 99 LEU A C 1
ATOM 753 O O . LEU A 1 99 ? -5.356 -9.484 8.410 1.00 82.06 99 LEU A O 1
ATOM 757 N N . TYR A 1 100 ? -4.055 -10.120 6.692 1.00 84.62 100 TYR A N 1
ATOM 758 C CA . TYR A 1 100 ? -5.015 -9.761 5.659 1.00 84.62 100 TYR A CA 1
ATOM 759 C C . TYR A 1 100 ? -5.041 -10.754 4.499 1.00 84.62 100 TYR A C 1
ATOM 761 O O . TYR A 1 100 ? -4.042 -11.375 4.137 1.00 84.62 100 TYR A O 1
ATOM 769 N N . LEU A 1 101 ? -6.219 -10.872 3.891 1.00 87.19 101 LEU A N 1
ATOM 770 C CA . LEU A 1 101 ? -6.471 -11.603 2.657 1.00 87.19 101 LEU A CA 1
ATOM 771 C C . LEU A 1 101 ? -6.712 -10.590 1.540 1.00 87.19 101 LEU A C 1
ATOM 773 O O . LEU A 1 101 ? -7.690 -9.849 1.570 1.00 87.19 101 LEU A O 1
ATOM 777 N N . GLY A 1 102 ? -5.822 -10.535 0.558 1.00 85.75 102 GLY A N 1
ATOM 778 C CA . GLY A 1 102 ? -5.948 -9.684 -0.617 1.00 85.75 102 GLY A CA 1
ATOM 779 C C . GLY A 1 102 ? -6.420 -10.460 -1.844 1.00 85.75 102 GLY A C 1
ATOM 780 O O . GLY A 1 102 ? -5.908 -11.532 -2.147 1.00 85.75 102 GLY A O 1
ATOM 781 N N . PHE A 1 103 ? -7.356 -9.899 -2.599 1.00 88.62 103 PHE A N 1
ATOM 782 C CA . PHE A 1 103 ? -7.714 -10.336 -3.945 1.00 88.62 103 PHE A CA 1
ATOM 783 C C . PHE A 1 103 ? -7.640 -9.137 -4.880 1.00 88.62 103 PHE A C 1
ATOM 785 O O . PHE A 1 103 ? -8.234 -8.097 -4.611 1.00 88.62 103 PHE A O 1
ATOM 792 N N . GLY A 1 104 ? -6.927 -9.252 -5.990 1.00 86.50 104 GLY A N 1
ATOM 793 C CA . GLY A 1 104 ? -6.794 -8.140 -6.915 1.00 86.50 104 GLY A CA 1
ATOM 794 C C . GLY A 1 104 ? -6.370 -8.560 -8.297 1.00 86.50 104 GLY A C 1
ATOM 795 O O . GLY A 1 104 ? -6.105 -9.726 -8.578 1.00 86.50 104 GLY A O 1
ATOM 796 N N . ALA A 1 105 ? -6.285 -7.568 -9.164 1.00 83.38 105 ALA A N 1
ATOM 797 C CA . ALA A 1 105 ? -5.692 -7.728 -10.465 1.00 83.38 105 ALA A CA 1
ATOM 798 C C . ALA A 1 105 ? -4.794 -6.540 -10.773 1.00 83.38 105 ALA A C 1
ATOM 800 O O . ALA A 1 105 ? -5.122 -5.389 -10.473 1.00 83.38 105 ALA A O 1
ATOM 801 N N . LYS A 1 106 ? -3.658 -6.833 -11.394 1.00 82.75 106 LYS A N 1
ATOM 802 C CA . LYS A 1 106 ? -2.736 -5.823 -11.899 1.00 82.75 106 LYS A CA 1
ATOM 803 C C . LYS A 1 106 ? -2.601 -5.951 -13.404 1.00 82.75 106 LYS A C 1
ATOM 805 O O . LYS A 1 106 ? -2.577 -7.056 -13.942 1.00 82.75 106 LYS A O 1
ATOM 810 N N . VAL A 1 107 ? -2.528 -4.809 -14.064 1.00 77.62 107 VAL A N 1
ATOM 811 C CA . VAL A 1 107 ? -2.205 -4.689 -15.478 1.00 77.62 107 VAL A CA 1
ATOM 812 C C . VAL A 1 107 ? -0.761 -4.240 -15.559 1.00 77.62 107 VAL A C 1
ATOM 814 O O . VAL A 1 107 ? -0.421 -3.146 -15.110 1.00 77.62 107 VAL A O 1
ATOM 817 N N . VAL A 1 108 ? 0.084 -5.089 -16.128 1.00 74.25 108 VAL A N 1
ATOM 818 C CA . VAL A 1 108 ? 1.481 -4.761 -16.400 1.00 74.25 108 VAL A CA 1
ATOM 819 C C . VAL A 1 108 ? 1.586 -4.368 -17.867 1.00 74.25 108 VAL A C 1
ATOM 821 O O . VAL A 1 108 ? 1.271 -5.159 -18.757 1.00 74.25 108 VAL A O 1
ATOM 824 N N . HIS A 1 109 ? 2.013 -3.136 -18.117 1.00 63.38 109 HIS A N 1
ATOM 825 C CA . HIS A 1 109 ? 2.294 -2.622 -19.446 1.00 63.38 109 HIS A CA 1
ATOM 826 C C . HIS A 1 109 ? 3.809 -2.622 -19.670 1.00 63.38 109 HIS A C 1
ATOM 828 O O . HIS A 1 109 ? 4.543 -1.810 -19.103 1.00 63.38 109 HIS A O 1
ATOM 834 N N . SER A 1 110 ? 4.280 -3.550 -20.506 1.00 56.66 110 SER A N 1
ATOM 835 C CA . SER A 1 110 ? 5.658 -3.573 -21.000 1.00 56.66 110 SER A CA 1
ATOM 836 C C . SER A 1 110 ? 5.643 -3.524 -22.526 1.00 56.66 110 SER A C 1
ATOM 838 O O . SER A 1 110 ? 5.377 -4.512 -23.217 1.00 56.66 110 SER A O 1
ATOM 840 N N . GLY A 1 111 ? 5.887 -2.336 -23.082 1.00 60.62 111 GLY A N 1
ATOM 841 C CA . GLY A 1 111 ? 5.976 -2.132 -24.527 1.00 60.62 111 GLY A CA 1
ATOM 842 C C . GLY A 1 111 ? 4.662 -2.355 -25.292 1.00 60.62 111 GLY A C 1
ATOM 843 O O . GLY A 1 111 ? 3.900 -1.418 -25.467 1.00 60.62 111 GLY A O 1
ATOM 844 N N . SER A 1 112 ? 4.454 -3.551 -25.856 1.00 49.22 112 SER A N 1
ATOM 845 C CA . SER A 1 112 ? 3.347 -3.863 -26.792 1.00 49.22 112 SER A CA 1
ATOM 846 C C . SER A 1 112 ? 2.366 -4.921 -26.266 1.00 49.22 112 SER A C 1
ATOM 848 O O . SER A 1 112 ? 1.473 -5.339 -27.003 1.00 49.22 112 SER A O 1
ATOM 850 N N . TYR A 1 113 ? 2.530 -5.365 -25.019 1.00 49.94 113 TYR A N 1
ATOM 851 C CA . TYR A 1 113 ? 1.718 -6.417 -24.412 1.00 49.94 113 TYR A CA 1
ATOM 852 C C . TYR A 1 113 ? 1.108 -5.916 -23.101 1.00 49.94 113 TYR A C 1
ATOM 854 O O . TYR A 1 113 ? 1.786 -5.277 -22.295 1.00 49.94 113 TYR A O 1
ATOM 862 N N . ASN A 1 114 ? -0.186 -6.192 -22.924 1.00 61.66 114 ASN A N 1
ATOM 863 C CA . ASN A 1 114 ? -0.930 -5.925 -21.698 1.00 61.66 114 ASN A CA 1
ATOM 864 C C . ASN A 1 114 ? -1.166 -7.263 -21.001 1.00 61.66 114 ASN A C 1
ATOM 866 O O . ASN A 1 114 ? -2.054 -8.009 -21.417 1.00 61.66 114 ASN A O 1
ATOM 870 N N . ASP A 1 115 ? -0.397 -7.553 -19.955 1.00 68.62 115 ASP A N 1
ATOM 871 C CA . ASP A 1 115 ? -0.644 -8.735 -19.134 1.00 68.62 115 ASP A CA 1
ATOM 872 C C . ASP A 1 115 ? -1.562 -8.368 -17.972 1.00 68.62 115 ASP A C 1
ATOM 874 O O . ASP A 1 115 ? -1.228 -7.550 -17.110 1.00 68.62 115 ASP A O 1
ATOM 878 N N . PHE A 1 116 ? -2.747 -8.980 -17.968 1.00 71.44 116 PHE A N 1
ATOM 879 C CA . PHE A 1 116 ? -3.672 -8.942 -16.846 1.00 71.44 116 PHE A CA 1
ATOM 880 C C . PHE A 1 116 ? -3.350 -10.102 -15.910 1.00 71.44 116 PHE A C 1
ATOM 882 O O . PHE A 1 116 ? -3.490 -11.270 -16.272 1.00 71.44 116 PHE A O 1
ATOM 889 N N . MET A 1 117 ? -2.927 -9.777 -14.696 1.00 77.56 117 MET A N 1
ATOM 890 C CA . MET A 1 117 ? -2.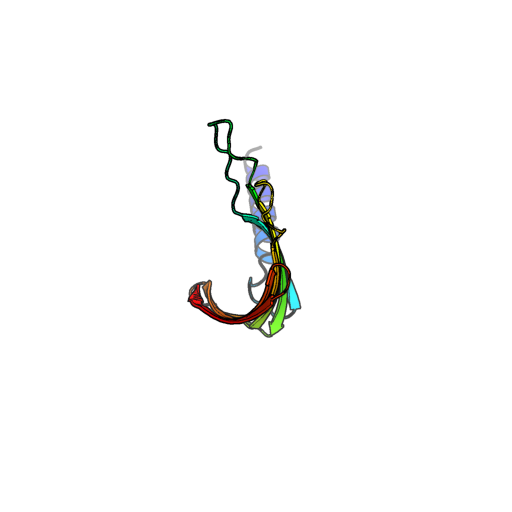540 -10.756 -13.691 1.00 77.56 117 MET A CA 1
ATOM 891 C C . MET A 1 117 ? -3.524 -10.688 -12.522 1.00 77.56 117 MET A C 1
ATOM 893 O O . MET A 1 117 ? -3.373 -9.817 -11.658 1.00 77.56 117 MET A O 1
ATOM 897 N N . PRO A 1 118 ? -4.535 -11.573 -12.473 1.00 82.44 118 PRO A N 1
ATOM 898 C CA . PRO A 1 118 ? -5.318 -11.767 -11.266 1.00 82.44 118 PRO A CA 1
ATOM 899 C C . PRO A 1 118 ? -4.452 -12.469 -10.216 1.00 82.44 118 PRO A C 1
ATOM 901 O O . PRO A 1 118 ? -3.661 -13.359 -10.532 1.00 82.44 118 PRO A O 1
ATOM 904 N N . GLY A 1 119 ? -4.594 -12.066 -8.962 1.00 81.69 119 GLY A N 1
ATOM 905 C CA . GLY A 1 119 ? -3.804 -12.588 -7.862 1.00 81.69 119 GLY A CA 1
ATOM 906 C C . GLY A 1 119 ? -4.579 -12.579 -6.556 1.00 81.69 119 GLY A C 1
ATOM 907 O O . GLY A 1 119 ? -5.392 -11.693 -6.292 1.00 81.69 119 GLY A O 1
ATOM 908 N N . VAL A 1 120 ? -4.288 -13.579 -5.736 1.00 84.44 120 VAL A N 1
ATOM 909 C CA . VAL A 1 120 ? -4.648 -13.612 -4.322 1.00 84.44 120 VAL A CA 1
ATOM 910 C C . VAL A 1 120 ? -3.367 -13.501 -3.509 1.00 84.44 120 VAL A C 1
ATOM 912 O O . VAL A 1 120 ? -2.357 -14.110 -3.858 1.00 84.44 120 VAL A O 1
ATOM 915 N N . GLU A 1 121 ? -3.393 -12.713 -2.446 1.00 79.69 121 GLU A N 1
ATOM 916 C CA . GLU A 1 121 ? -2.285 -12.557 -1.511 1.00 79.69 121 GLU A CA 1
ATOM 917 C C . GLU A 1 121 ? -2.769 -12.778 -0.079 1.00 79.69 121 GLU A C 1
ATOM 919 O O . GLU A 1 121 ? -3.917 -12.501 0.257 1.00 79.69 121 GLU A O 1
ATOM 924 N N . VAL A 1 122 ? -1.884 -13.303 0.761 1.00 81.50 122 VAL A N 1
ATOM 925 C CA . VAL A 1 122 ? -2.092 -13.432 2.205 1.00 81.50 122 VAL A CA 1
ATOM 926 C C . VAL A 1 122 ? -0.864 -12.828 2.867 1.00 81.50 122 VAL A C 1
ATOM 928 O O . VAL A 1 122 ? 0.255 -13.154 2.460 1.00 81.50 122 VAL A O 1
ATOM 931 N N . GLY A 1 123 ? -1.067 -11.941 3.838 1.00 67.88 123 GLY A N 1
ATOM 932 C CA . GLY A 1 123 ? 0.006 -11.229 4.532 1.00 67.88 123 GLY A CA 1
ATOM 933 C C . GLY A 1 123 ? -0.271 -11.018 6.004 1.00 67.88 123 GLY A C 1
ATOM 934 O O . GLY A 1 123 ? -1.439 -11.187 6.419 1.00 67.88 123 GLY A O 1
#

Sequence (123 aa):
MLRMKKLVLAAAALLVSLGANAQFESGKQYCGASLTGLNLSYNGSQDLNFGVQAKAGYFVEDDWMLLGHAEYTHSGQDGVKDYFSAGVQARYYIEQNGLYLGFGAKVVHSGSYNDFMPGVEVG

Foldseek 3Di:
DVVVVVVVVVVVVVVVVVVPDQPFAAFDKDKDKDKPDQDDDPPPPFDTKIKIKIKIWGRHHGQKIKIKMWMWIDGPDPPFAIKIKIKIKIWGADSVPRKIKIWIWMWIDGPPDTDIDTDIDID

pLDDT: mean 73.4, std 12.94, range [37.94, 90.75]

Secondary structure (DSSP, 8-state):
-HHHHHHHHHHHHHHHHHT---TT-TT-EEEEEEEEEEE---STT-PPEEEEEEEEEEEEETTEEEEEEEEEEE--STT-PPEEEEEEEEEEEETTTTEEEEEEEEEEEETTEEEEEEEEEE-